Protein AF-A0A7J6UMU9-F1 (afdb_monomer)

Organism: Perkinsus olseni (NCBI:txid32597)

InterPro domains:
  IPR044780 Heh2/Src1-like [PTHR47808] (3-163)

Nearest PDB structures (foldseek):
  6o3t-assembly1_A  TM=5.527E-01  e=1.534E+00  Homo sapiens
  5ocn-assembly4_D  TM=4.314E-01  e=6.489E-01  Homo sapiens
  8dk2-assembly1_H  TM=3.791E-01  e=1.534E+00  Pseudomonas aeruginosa PA14
  2c6y-assembly1_A  TM=4.116E-01  e=2.086E+00  Homo sapiens
  5x07-assembly4_L  TM=4.983E-01  e=8.066E+00  Homo sapiens

Structure (mmCIF, N/CA/C/O backbone):
data_AF-A0A7J6UMU9-F1
#
_entry.id   AF-A0A7J6UMU9-F1
#
loop_
_atom_site.group_PDB
_atom_site.id
_atom_site.type_symbol
_atom_site.label_atom_id
_atom_site.label_alt_id
_atom_site.label_comp_id
_atom_site.label_asym_id
_atom_site.label_entity_id
_atom_site.label_seq_id
_atom_site.pdbx_PDB_ins_code
_atom_site.Cartn_x
_atom_site.Cartn_y
_atom_site.Cartn_z
_atom_site.occupancy
_atom_site.B_iso_or_equiv
_atom_site.auth_seq_id
_atom_site.auth_comp_id
_atom_site.auth_asym_id
_atom_site.auth_atom_id
_atom_site.pdbx_PDB_model_num
ATOM 1 N N . MET A 1 1 ? -48.697 3.220 -0.361 1.00 39.34 1 MET A N 1
ATOM 2 C CA . MET A 1 1 ? -47.284 2.783 -0.344 1.00 39.34 1 MET A CA 1
ATOM 3 C C . MET A 1 1 ? -46.720 3.156 1.015 1.00 39.34 1 MET A C 1
ATOM 5 O O . MET A 1 1 ? -46.583 4.340 1.290 1.00 39.34 1 MET A O 1
ATOM 9 N N . ALA A 1 2 ? -46.549 2.182 1.909 1.00 41.06 2 ALA A N 1
ATOM 10 C CA . ALA A 1 2 ? -46.071 2.432 3.266 1.00 41.06 2 ALA A CA 1
ATOM 11 C C . ALA A 1 2 ? -44.552 2.652 3.238 1.00 41.06 2 ALA A C 1
ATOM 13 O O . ALA A 1 2 ? -43.806 1.774 2.808 1.00 41.06 2 ALA A O 1
ATOM 14 N N . ALA A 1 3 ? -44.109 3.836 3.657 1.00 45.78 3 ALA A N 1
ATOM 15 C CA . ALA A 1 3 ? -42.702 4.123 3.883 1.00 45.78 3 ALA A CA 1
ATOM 16 C C . ALA A 1 3 ? -42.262 3.392 5.160 1.00 45.78 3 ALA A C 1
ATOM 18 O O . ALA A 1 3 ? -42.713 3.727 6.256 1.00 45.78 3 ALA A O 1
ATOM 19 N N . TYR A 1 4 ? -41.411 2.375 5.017 1.00 45.41 4 TYR A N 1
ATOM 20 C CA . TYR A 1 4 ? -40.724 1.759 6.147 1.00 45.41 4 TYR A CA 1
ATOM 21 C C . TYR A 1 4 ? -39.682 2.750 6.666 1.00 45.41 4 TYR A C 1
ATOM 23 O O . TYR A 1 4 ? -38.576 2.857 6.139 1.00 45.41 4 TYR A O 1
ATOM 31 N N . TRP A 1 5 ? -40.056 3.512 7.689 1.00 45.44 5 TRP A N 1
ATOM 32 C CA . TRP A 1 5 ? -39.113 4.298 8.467 1.00 45.44 5 TRP A CA 1
ATOM 33 C C . TRP A 1 5 ? -38.248 3.325 9.270 1.00 45.44 5 TRP A C 1
ATOM 35 O O . TRP A 1 5 ? -38.690 2.778 10.278 1.00 45.44 5 TRP A O 1
ATOM 45 N N . TYR A 1 6 ? -37.021 3.081 8.807 1.00 50.00 6 TYR A N 1
ATOM 46 C CA . TYR A 1 6 ? -35.998 2.444 9.628 1.00 50.00 6 TYR A CA 1
ATOM 47 C C . TYR A 1 6 ? -35.674 3.396 10.781 1.00 50.00 6 TYR A C 1
ATOM 49 O O . TYR A 1 6 ? -34.898 4.3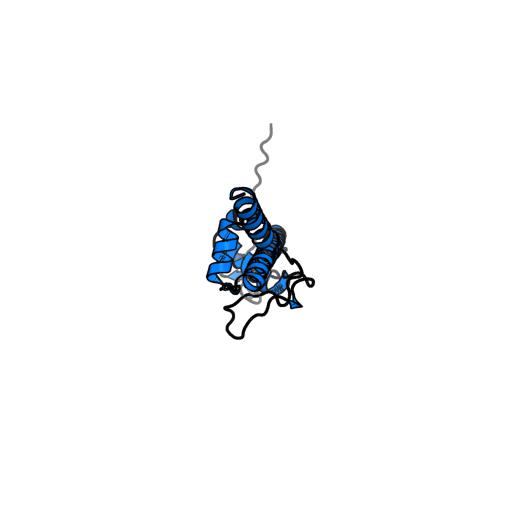38 10.631 1.00 50.00 6 TYR A O 1
ATOM 57 N N . LEU A 1 7 ? -36.308 3.168 11.929 1.00 52.88 7 LEU A N 1
ATOM 58 C CA . LEU A 1 7 ? -35.846 3.720 13.193 1.00 52.88 7 LEU A CA 1
ATOM 59 C C . LEU A 1 7 ? -34.472 3.091 13.457 1.00 52.88 7 LEU A C 1
ATOM 61 O O . LEU A 1 7 ? -34.400 1.865 13.581 1.00 52.88 7 LEU A O 1
ATOM 65 N N . PRO A 1 8 ? -33.374 3.869 13.492 1.00 55.72 8 PRO A N 1
ATOM 66 C CA . PRO A 1 8 ? -32.088 3.317 13.878 1.00 55.72 8 PRO A CA 1
ATOM 67 C C . PRO A 1 8 ? -32.247 2.735 15.283 1.00 55.72 8 PRO A C 1
ATOM 69 O O . PRO A 1 8 ? -32.704 3.429 16.194 1.00 55.72 8 PRO A O 1
ATOM 72 N N . GLY A 1 9 ? -31.925 1.448 15.432 1.00 57.06 9 GLY A N 1
ATOM 73 C CA . GLY A 1 9 ? -31.938 0.772 16.725 1.00 57.06 9 GLY A CA 1
ATOM 74 C C . GLY A 1 9 ? -31.089 1.522 17.762 1.00 57.06 9 GLY A C 1
ATOM 75 O O . GLY A 1 9 ? -30.278 2.385 17.397 1.00 57.06 9 GLY A O 1
ATOM 76 N N . PRO A 1 10 ? -31.279 1.235 19.060 1.00 64.06 10 PRO A N 1
ATOM 77 C CA . PRO A 1 10 ? -30.525 1.891 20.121 1.00 64.06 10 PRO A CA 1
ATOM 78 C C . PRO A 1 10 ? -29.022 1.813 19.830 1.00 64.06 10 PRO A C 1
ATOM 80 O O . PRO A 1 10 ? -28.485 0.747 19.538 1.00 64.06 10 PRO A O 1
ATOM 83 N N . ARG A 1 11 ? -28.339 2.965 19.869 1.00 65.62 11 ARG A N 1
ATOM 84 C CA . ARG A 1 11 ? -26.886 3.021 19.672 1.00 65.62 11 ARG A CA 1
ATOM 85 C C . ARG A 1 11 ? -26.212 2.324 20.850 1.00 65.62 11 ARG A C 1
ATOM 87 O O . ARG A 1 11 ? -26.200 2.877 21.950 1.00 65.62 11 ARG A O 1
ATOM 94 N N . LEU A 1 12 ? -25.659 1.140 20.599 1.00 71.50 12 LEU A N 1
ATOM 95 C CA . LEU A 1 12 ? -24.859 0.397 21.568 1.00 71.50 12 LEU A CA 1
ATOM 96 C C . LEU A 1 12 ? -23.651 1.237 21.995 1.00 71.50 12 LEU A C 1
ATOM 98 O O . LEU A 1 12 ? -22.980 1.864 21.168 1.00 71.50 12 LEU A O 1
ATOM 102 N N . ARG A 1 13 ? -23.435 1.296 23.309 1.00 81.69 13 ARG A N 1
ATOM 103 C CA . ARG A 1 13 ? -22.327 2.010 23.948 1.00 81.69 13 ARG A CA 1
ATOM 104 C C . ARG A 1 13 ? -21.240 1.000 24.266 1.00 81.69 13 ARG A C 1
ATOM 106 O O . ARG A 1 13 ? -21.556 -0.035 24.835 1.00 81.69 13 ARG A O 1
ATOM 113 N N . TYR A 1 14 ? -19.990 1.314 23.946 1.00 83.31 14 TYR A N 1
ATOM 114 C CA . TYR A 1 14 ? -18.866 0.397 24.160 1.00 83.31 14 TYR A CA 1
ATOM 115 C C . TYR A 1 14 ? -17.964 0.860 25.303 1.00 83.31 14 TYR A C 1
ATOM 117 O O . TYR A 1 14 ? -17.610 2.034 25.364 1.00 83.31 14 TYR A O 1
ATOM 125 N N . CYS A 1 15 ? -17.593 -0.035 26.214 1.00 80.75 15 CYS A N 1
ATOM 126 C CA . CYS A 1 15 ? -16.717 0.310 27.329 1.00 80.75 15 CYS A CA 1
ATOM 127 C C . CYS A 1 15 ? -15.242 0.388 26.883 1.00 80.75 15 CYS A C 1
ATOM 129 O O . CYS A 1 15 ? -14.765 -0.458 26.125 1.00 80.75 15 CYS A O 1
ATOM 131 N N . ASP A 1 16 ? -14.494 1.341 27.445 1.00 74.25 16 ASP A N 1
ATOM 132 C CA . ASP A 1 16 ? -13.039 1.488 27.239 1.00 74.25 16 ASP A CA 1
ATOM 133 C C . ASP A 1 16 ? -12.218 0.521 28.130 1.00 74.25 16 ASP A C 1
ATOM 135 O O . ASP A 1 16 ? -10.992 0.458 28.049 1.00 74.25 16 ASP A O 1
ATOM 139 N N . GLY A 1 17 ? -12.894 -0.236 29.001 1.00 69.94 17 GLY A N 1
ATOM 140 C CA . GLY A 1 17 ? -12.328 -1.159 29.986 1.00 69.94 17 GLY A CA 1
ATOM 141 C C . GLY A 1 17 ? -13.398 -2.111 30.540 1.00 69.94 17 GLY A C 1
ATOM 142 O O . GLY A 1 17 ? -14.522 -2.107 30.032 1.00 69.94 17 GLY A O 1
ATOM 143 N N . PRO A 1 18 ? -13.087 -2.944 31.554 1.00 63.88 18 PRO A N 1
ATOM 144 C CA . PRO A 1 18 ? -14.086 -3.823 32.158 1.00 63.88 18 PRO A CA 1
ATOM 145 C C . PRO A 1 18 ? -15.270 -2.990 32.671 1.00 63.88 18 PRO A C 1
ATOM 147 O O . PRO A 1 18 ? -15.039 -1.899 33.202 1.00 63.88 18 PRO A O 1
ATOM 150 N N . PRO A 1 19 ? -16.515 -3.474 32.510 1.00 59.81 19 PRO A N 1
ATOM 151 C CA . PRO A 1 19 ? -17.699 -2.716 32.888 1.00 59.81 19 PRO A CA 1
ATOM 152 C C . PRO A 1 19 ? -17.623 -2.382 34.378 1.00 59.81 19 PRO A C 1
ATOM 154 O O . PRO A 1 19 ? -17.704 -3.256 35.242 1.00 59.81 19 PRO A O 1
ATOM 157 N N . SER A 1 20 ? -17.403 -1.106 34.687 1.00 57.44 20 SER A N 1
ATOM 158 C CA . SER A 1 20 ? -17.484 -0.598 36.046 1.00 57.44 20 SER A CA 1
ATOM 159 C C . SER A 1 20 ? -18.960 -0.513 36.424 1.00 57.44 20 SER A C 1
ATOM 161 O O . SER A 1 20 ? -19.794 -0.023 35.663 1.00 57.44 20 SER A O 1
ATOM 163 N N . SER A 1 21 ? -19.294 -1.060 37.592 1.00 52.56 21 SER A N 1
ATOM 164 C CA . SER A 1 21 ? -20.660 -1.191 38.101 1.00 52.56 21 SER A CA 1
ATOM 165 C C . SER A 1 21 ? -21.419 0.141 38.026 1.00 52.56 21 SER A C 1
ATOM 167 O O . SER A 1 21 ? -21.167 1.035 38.833 1.00 52.56 21 SER A O 1
ATOM 169 N N . GLY A 1 22 ? -22.331 0.272 37.058 1.00 59.69 22 GLY A N 1
ATOM 170 C CA . GLY A 1 22 ? -23.205 1.442 36.912 1.00 59.69 22 GLY A CA 1
ATOM 171 C C . GLY A 1 22 ? -23.403 1.968 35.488 1.00 59.69 22 GLY A C 1
ATOM 172 O O . GLY A 1 22 ? -24.258 2.831 35.300 1.00 59.69 22 GLY A O 1
ATOM 173 N N . VAL A 1 23 ? -22.666 1.470 34.488 1.00 67.38 23 VAL A N 1
ATOM 174 C CA . VAL A 1 23 ? -22.864 1.858 33.080 1.00 67.38 23 VAL A CA 1
AT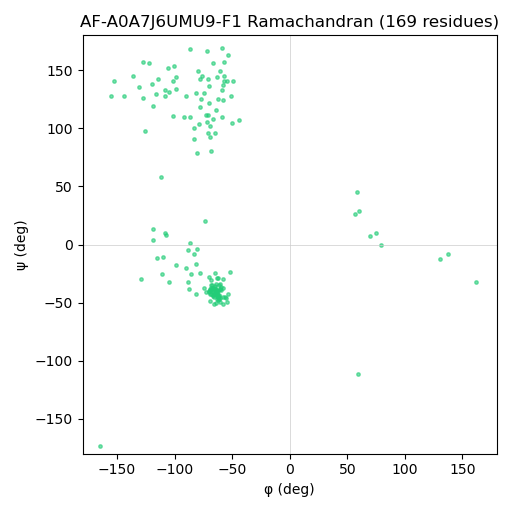OM 175 C C . VAL A 1 23 ? -23.251 0.644 32.237 1.00 67.38 23 VAL A C 1
ATOM 177 O O . VAL A 1 23 ? -22.468 -0.294 32.122 1.00 67.38 23 VAL A O 1
ATOM 180 N N . ASP A 1 24 ? -24.434 0.688 31.616 1.00 76.50 24 ASP A N 1
ATOM 181 C CA . ASP A 1 24 ? -24.823 -0.246 30.550 1.00 76.50 24 ASP A CA 1
ATOM 182 C C . ASP A 1 24 ? -23.974 0.047 29.304 1.00 76.50 24 ASP A C 1
ATOM 184 O O . ASP A 1 24 ? -24.286 0.931 28.496 1.00 76.50 24 ASP A O 1
ATOM 188 N N . CYS A 1 25 ? -22.847 -0.651 29.183 1.00 77.06 25 CYS A N 1
ATOM 189 C CA . CYS A 1 25 ? -22.017 -0.663 27.989 1.00 77.06 25 CYS A CA 1
ATOM 190 C C . CYS A 1 25 ? -21.574 -2.092 27.653 1.00 77.06 25 CYS A C 1
ATOM 192 O O . CYS A 1 25 ? -21.341 -2.918 28.533 1.00 77.06 25 CYS A O 1
ATOM 194 N N . GLU A 1 26 ? -21.472 -2.369 26.358 1.00 83.06 26 GLU A N 1
ATOM 195 C CA . GLU A 1 26 ? -20.954 -3.622 25.824 1.00 83.06 26 GLU A CA 1
ATOM 196 C C . GLU A 1 26 ? -19.420 -3.625 25.863 1.00 83.06 26 GLU A C 1
ATOM 198 O O . GLU A 1 26 ? -18.785 -2.570 25.712 1.00 83.06 26 GLU A O 1
ATOM 203 N N . PRO A 1 27 ? -18.786 -4.797 26.029 1.00 82.81 27 PRO A N 1
ATOM 204 C CA . PRO A 1 27 ? -17.345 -4.913 25.893 1.00 82.81 27 PRO A CA 1
ATOM 205 C C . PRO A 1 27 ? -16.901 -4.511 24.485 1.00 82.81 27 PRO A C 1
ATOM 207 O O . PRO A 1 27 ? -17.617 -4.695 23.499 1.00 82.81 27 PRO A O 1
ATOM 210 N N . CYS A 1 28 ? -15.685 -3.975 24.383 1.00 84.19 28 CYS A N 1
ATOM 211 C CA . CYS A 1 28 ? -15.140 -3.600 23.090 1.00 84.19 28 CYS A CA 1
ATOM 212 C C . CYS A 1 28 ? -14.984 -4.839 22.186 1.00 84.19 28 CYS A C 1
ATOM 214 O O . CYS A 1 28 ? -14.336 -5.807 22.598 1.00 84.19 28 CYS A O 1
ATOM 216 N N . PRO A 1 29 ? -15.557 -4.840 20.969 1.00 86.38 29 PRO A N 1
ATOM 217 C CA . PRO A 1 29 ? -15.484 -5.987 20.079 1.00 86.38 29 PRO A CA 1
ATOM 218 C C . PRO A 1 29 ? -14.049 -6.229 19.604 1.00 86.38 29 PRO A C 1
ATOM 220 O O . PRO A 1 29 ? -13.209 -5.325 19.564 1.00 86.38 29 PRO A O 1
ATOM 223 N N . ALA A 1 30 ? -13.767 -7.471 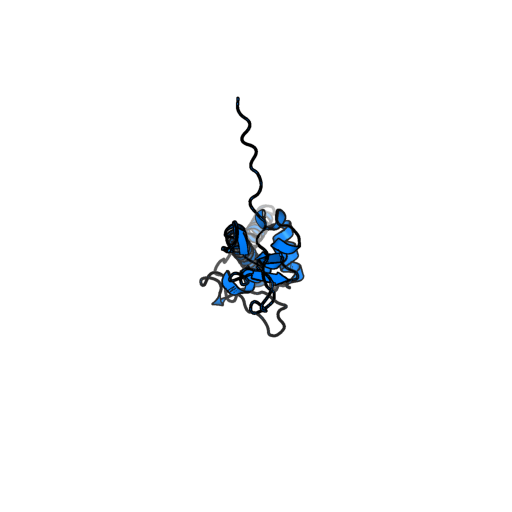19.207 1.00 86.25 30 ALA A N 1
ATOM 224 C CA . ALA A 1 30 ? -12.466 -7.831 18.661 1.00 86.25 30 ALA A CA 1
ATOM 225 C C . ALA A 1 30 ? -12.124 -6.973 17.430 1.00 86.25 30 ALA A C 1
ATOM 227 O O . ALA A 1 30 ? -12.991 -6.642 16.620 1.00 86.25 30 ALA A O 1
ATOM 228 N N . ASN A 1 31 ? -10.839 -6.649 17.273 1.00 87.69 31 ASN A N 1
ATOM 229 C CA . ASN A 1 31 ? -10.327 -5.799 16.192 1.00 87.69 31 ASN A CA 1
ATOM 230 C C . ASN A 1 31 ? -10.917 -4.377 16.171 1.00 87.69 31 ASN A C 1
ATOM 232 O O . ASN A 1 31 ? -10.994 -3.754 15.110 1.00 87.69 31 ASN A O 1
ATOM 236 N N . ALA A 1 32 ? -11.309 -3.851 17.332 1.00 88.12 32 ALA A N 1
ATOM 237 C CA . ALA A 1 32 ? -11.734 -2.470 17.510 1.00 88.12 32 ALA A CA 1
ATOM 238 C C . ALA A 1 32 ? -10.967 -1.790 18.650 1.00 88.12 32 ALA A C 1
ATOM 240 O O . ALA A 1 32 ? -10.470 -2.439 19.569 1.00 88.12 32 ALA A O 1
ATOM 241 N N . VAL A 1 33 ? -10.921 -0.462 18.595 1.00 88.50 33 VAL A N 1
ATOM 242 C CA . VAL A 1 33 ? -10.571 0.408 19.715 1.00 88.50 33 VAL A CA 1
ATOM 243 C C . VAL A 1 33 ? -11.839 1.115 20.159 1.00 88.50 33 VAL A C 1
ATOM 245 O O . VAL A 1 33 ? -12.523 1.738 19.342 1.00 88.50 33 VAL A O 1
ATOM 248 N N . CYS A 1 34 ? -12.140 1.034 21.449 1.00 87.06 34 CYS A N 1
ATOM 249 C CA . CYS A 1 34 ? -13.257 1.742 22.049 1.00 87.06 34 CYS A CA 1
ATOM 250 C C . CYS A 1 34 ? -12.737 2.931 22.847 1.00 87.06 34 CYS A C 1
ATOM 252 O O . CYS A 1 34 ? -11.754 2.813 23.580 1.00 87.06 34 CYS A O 1
ATOM 254 N N . GLN A 1 35 ? -13.349 4.088 22.607 1.00 83.50 35 GLN A N 1
ATOM 255 C CA . GLN A 1 35 ? -13.064 5.316 23.329 1.00 83.50 35 GLN A CA 1
ATOM 256 C C . GLN A 1 35 ? -14.354 6.118 23.507 1.00 83.50 35 GLN A C 1
ATOM 258 O O . GLN A 1 35 ? -15.060 6.408 22.533 1.00 83.50 35 GLN A O 1
ATOM 263 N N . GLY A 1 36 ? -14.659 6.508 24.744 1.00 80.94 36 GLY A N 1
ATOM 264 C CA . GLY A 1 36 ? -15.768 7.408 25.056 1.00 80.94 36 GLY A CA 1
ATOM 265 C C . GLY A 1 36 ? -17.127 6.886 24.583 1.00 80.94 36 GLY A C 1
ATOM 266 O O . GLY A 1 36 ? -17.890 7.635 23.975 1.00 80.94 36 GLY A O 1
ATOM 267 N N . TYR A 1 37 ? -17.423 5.606 24.826 1.00 82.31 37 TYR A N 1
ATOM 268 C CA . TYR A 1 37 ? -18.666 4.932 24.412 1.00 82.31 37 TYR A CA 1
ATOM 269 C C . TYR A 1 37 ? -18.830 4.701 22.910 1.00 82.31 37 TYR A C 1
ATOM 271 O O . TYR A 1 37 ? -19.885 4.238 22.469 1.00 82.31 37 TYR A O 1
ATOM 279 N N . THR A 1 38 ? -17.795 4.980 22.120 1.00 83.88 38 THR A N 1
ATOM 280 C CA . THR A 1 38 ? -17.777 4.727 20.679 1.00 83.88 38 THR A CA 1
ATOM 281 C C . THR A 1 38 ? -16.748 3.664 20.338 1.00 83.88 38 THR A C 1
ATOM 283 O O . THR A 1 38 ? -15.674 3.633 20.928 1.00 83.88 38 THR A O 1
ATOM 286 N N . MET A 1 39 ? -17.065 2.804 19.369 1.00 87.44 39 MET A N 1
ATOM 287 C CA . MET A 1 39 ? -16.084 1.895 18.777 1.00 87.44 39 MET A CA 1
ATOM 288 C C . MET A 1 39 ? -15.568 2.462 17.457 1.00 87.44 39 MET A C 1
ATOM 290 O O . MET A 1 39 ? -16.330 3.009 16.650 1.00 87.44 39 MET A O 1
ATOM 294 N N . LYS A 1 40 ? -14.287 2.235 17.197 1.00 88.44 40 LYS A N 1
ATOM 295 C CA . LYS A 1 40 ? -13.654 2.416 15.899 1.00 88.44 40 LYS A CA 1
ATOM 296 C C . LYS A 1 40 ? -12.919 1.133 15.544 1.00 88.44 40 LYS A C 1
ATOM 298 O O . LYS A 1 40 ? -12.098 0.664 16.322 1.00 88.44 40 LYS A O 1
ATOM 303 N N . CYS A 1 41 ? -13.198 0.574 14.373 1.00 88.50 41 CYS A N 1
ATOM 304 C CA . CYS A 1 41 ? -12.474 -0.604 13.918 1.00 88.50 41 CYS A CA 1
ATOM 305 C C . CYS A 1 41 ? -10.985 -0.298 13.732 1.00 88.50 41 CYS A C 1
ATOM 307 O O . CYS A 1 41 ? -10.607 0.805 13.319 1.00 88.50 41 CYS A O 1
ATOM 309 N N . ASN A 1 42 ? -10.153 -1.287 14.053 1.00 86.00 42 ASN A N 1
ATOM 310 C CA . ASN A 1 42 ? -8.730 -1.253 13.763 1.00 86.00 42 ASN A CA 1
ATOM 311 C C . ASN A 1 42 ? -8.511 -1.048 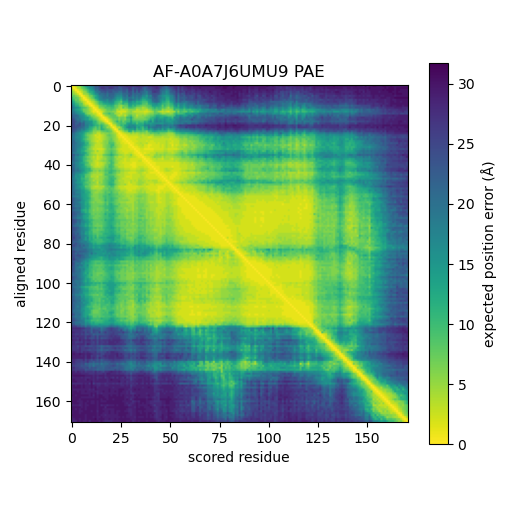12.258 1.00 86.00 42 ASN A C 1
ATOM 313 O O . ASN A 1 42 ? -9.383 -1.392 11.451 1.00 86.00 42 ASN A O 1
ATOM 317 N N . PRO A 1 43 ? -7.341 -0.523 11.852 1.00 77.56 43 PRO A N 1
ATOM 318 C CA . PRO A 1 43 ? -6.962 -0.517 10.446 1.00 77.56 43 PRO A CA 1
ATOM 319 C C . PRO A 1 43 ? -7.161 -1.914 9.847 1.00 77.56 43 PRO A C 1
ATOM 321 O O . PRO A 1 43 ? -6.843 -2.897 10.514 1.00 77.56 43 PRO A O 1
ATOM 324 N N . LEU A 1 44 ? -7.652 -1.989 8.603 1.00 79.75 44 LEU A N 1
ATOM 325 C CA . LEU A 1 44 ? -7.991 -3.230 7.875 1.00 79.75 44 LEU A CA 1
ATOM 326 C C . LEU A 1 44 ? -9.333 -3.874 8.239 1.00 79.75 44 LEU A C 1
ATOM 328 O O . LEU A 1 44 ? -9.696 -4.887 7.642 1.00 79.75 44 LEU A O 1
ATOM 332 N N . PHE A 1 45 ? -10.079 -3.293 9.176 1.00 85.88 45 PHE A N 1
ATOM 333 C CA . PHE A 1 45 ? -11.410 -3.761 9.531 1.00 85.88 45 PHE A CA 1
ATOM 334 C C . PHE A 1 45 ? -12.446 -2.671 9.276 1.00 85.88 45 PHE A C 1
ATOM 336 O O . PHE A 1 45 ? -12.243 -1.498 9.595 1.00 85.88 45 PHE A O 1
ATOM 343 N N . LYS A 1 46 ? -13.584 -3.076 8.721 1.00 87.81 46 LYS A N 1
ATOM 344 C CA . LYS A 1 46 ? -14.761 -2.233 8.534 1.00 87.81 46 LYS A CA 1
ATOM 345 C C . LYS A 1 46 ? -15.833 -2.615 9.543 1.00 87.81 46 LYS A C 1
ATOM 347 O O . LYS A 1 46 ? -15.917 -3.760 9.988 1.00 87.81 46 LYS A O 1
ATOM 352 N N . ARG A 1 47 ? -16.663 -1.640 9.899 1.00 87.25 47 ARG A N 1
ATOM 353 C CA . ARG A 1 47 ? -17.783 -1.863 10.809 1.00 87.25 47 ARG A CA 1
ATOM 354 C C . ARG A 1 47 ? -18.918 -2.552 10.060 1.00 87.25 47 ARG A C 1
ATOM 356 O O . ARG A 1 47 ? -19.383 -2.025 9.052 1.00 87.25 47 ARG A O 1
ATOM 363 N N . ASP A 1 48 ? -19.363 -3.684 10.583 1.00 85.69 48 ASP A N 1
ATOM 364 C CA . ASP A 1 48 ? -20.561 -4.390 10.140 1.00 85.69 48 ASP A CA 1
ATOM 365 C C . ASP A 1 48 ? -21.464 -4.602 11.359 1.00 85.69 48 ASP A C 1
ATOM 367 O O . ASP A 1 48 ? -21.202 -5.445 12.215 1.00 85.69 48 ASP A O 1
ATOM 371 N N . GLY A 1 49 ? -22.454 -3.721 11.518 1.00 84.50 49 GLY A N 1
ATOM 372 C CA . GLY A 1 49 ? -23.246 -3.624 12.746 1.00 84.50 49 GLY A CA 1
ATOM 373 C C . GLY A 1 49 ? -22.381 -3.312 13.974 1.00 84.50 49 GLY A C 1
ATOM 374 O O . GLY A 1 49 ? -21.832 -2.210 14.099 1.00 84.50 49 GLY A O 1
ATOM 375 N N . ASP A 1 50 ? -22.273 -4.295 14.864 1.00 83.88 50 ASP A N 1
ATOM 376 C CA . ASP A 1 50 ? -21.587 -4.218 16.161 1.00 83.88 50 ASP A CA 1
ATOM 377 C C . ASP A 1 50 ? -20.277 -5.013 16.204 1.00 83.88 50 ASP A C 1
ATOM 379 O O . ASP A 1 50 ? -19.655 -5.179 17.251 1.00 83.88 50 ASP A O 1
ATOM 383 N N . VAL A 1 51 ? -19.825 -5.484 15.041 1.00 86.31 51 VAL A N 1
ATOM 384 C CA . VAL A 1 51 ? -18.550 -6.179 14.889 1.00 86.31 51 VAL A CA 1
ATOM 385 C C . VAL A 1 51 ? -17.657 -5.474 13.876 1.00 86.31 51 VAL A C 1
ATOM 387 O O . VAL A 1 51 ? -18.103 -4.729 12.998 1.00 86.31 51 VAL A O 1
ATOM 390 N N . CYS A 1 52 ? -16.357 -5.708 14.012 1.00 88.69 52 CYS A N 1
ATOM 391 C CA . CYS A 1 52 ? -15.362 -5.299 13.035 1.00 88.69 52 CYS A CA 1
ATOM 392 C C . CYS A 1 52 ? -14.975 -6.510 12.193 1.00 88.69 52 CYS A C 1
ATOM 394 O O . CYS A 1 52 ? -14.329 -7.441 12.678 1.00 88.69 52 CYS A O 1
ATOM 396 N N . VAL A 1 53 ? -15.378 -6.491 10.927 1.00 89.75 53 VAL A N 1
ATOM 397 C CA . VAL A 1 53 ? -15.051 -7.533 9.950 1.00 89.75 53 VAL A CA 1
ATOM 398 C C . VAL A 1 53 ? -13.903 -7.068 9.073 1.00 89.75 53 VAL A C 1
ATOM 400 O O . VAL A 1 53 ? -13.696 -5.868 8.893 1.00 89.75 53 VAL A O 1
ATOM 403 N N . ARG A 1 54 ? -13.132 -8.011 8.533 1.00 86.94 54 ARG A N 1
ATOM 404 C CA . ARG A 1 54 ? -12.031 -7.686 7.626 1.00 86.94 54 ARG A CA 1
ATOM 405 C C . ARG A 1 54 ? -12.560 -6.900 6.427 1.00 86.94 54 ARG A C 1
ATOM 407 O O . ARG A 1 54 ? -13.620 -7.204 5.880 1.00 86.94 54 ARG A O 1
ATOM 414 N N . ASP A 1 55 ? -11.828 -5.870 6.033 1.00 89.06 55 ASP A N 1
ATOM 415 C CA . ASP A 1 55 ? -12.125 -5.138 4.815 1.00 89.06 55 ASP A CA 1
ATOM 416 C C . ASP A 1 55 ? -11.517 -5.867 3.609 1.00 89.06 55 ASP A C 1
ATOM 418 O O . ASP A 1 55 ? -10.367 -5.643 3.225 1.00 89.06 55 ASP A O 1
ATOM 422 N N . ASP A 1 56 ? -12.312 -6.759 3.015 1.00 88.06 56 ASP A N 1
ATOM 423 C CA . ASP A 1 56 ? -11.916 -7.523 1.827 1.00 88.06 56 ASP A CA 1
ATOM 424 C C . ASP A 1 56 ? -11.528 -6.621 0.650 1.00 88.06 56 ASP A C 1
ATOM 426 O O . ASP A 1 56 ? -10.678 -6.989 -0.158 1.00 88.06 56 ASP A O 1
ATOM 430 N N . HIS A 1 57 ? -12.105 -5.419 0.552 1.00 88.94 57 HIS A N 1
ATOM 431 C CA . HIS A 1 57 ? -11.748 -4.481 -0.502 1.00 88.94 57 HIS A CA 1
ATOM 432 C C . HIS A 1 57 ? -10.325 -3.953 -0.293 1.00 88.94 57 HIS A C 1
ATOM 434 O O . HIS A 1 57 ? -9.514 -4.033 -1.214 1.00 88.94 57 HIS A O 1
ATOM 440 N N . LEU A 1 58 ? -9.974 -3.495 0.916 1.00 88.12 58 LEU A N 1
ATOM 441 C CA . LEU A 1 58 ? -8.595 -3.079 1.218 1.00 88.12 58 LEU A CA 1
ATOM 442 C C . LEU A 1 58 ? -7.590 -4.213 0.991 1.00 88.12 58 LEU A C 1
ATOM 444 O O . LEU A 1 58 ? -6.493 -3.966 0.489 1.00 88.12 58 LEU A O 1
ATOM 448 N N . TYR A 1 59 ? -7.982 -5.444 1.313 1.00 86.12 59 TYR A N 1
ATOM 449 C CA . TYR A 1 59 ? -7.156 -6.627 1.104 1.00 86.12 59 TYR A CA 1
ATOM 450 C C . TYR A 1 59 ? -6.931 -6.943 -0.382 1.00 86.12 59 TYR A C 1
ATOM 452 O O . TYR A 1 59 ? -5.804 -7.201 -0.804 1.00 86.12 59 TYR A O 1
ATOM 460 N N . MET A 1 60 ? -7.974 -6.885 -1.213 1.00 87.75 60 MET A N 1
ATOM 461 C CA . MET A 1 60 ? -7.823 -7.063 -2.662 1.00 87.75 60 MET A CA 1
ATOM 462 C C . MET A 1 60 ? -6.961 -5.958 -3.276 1.00 87.75 60 MET A C 1
ATOM 464 O O . MET A 1 60 ? -6.076 -6.234 -4.089 1.00 87.75 60 MET A O 1
ATOM 468 N N . VAL A 1 61 ? -7.170 -4.705 -2.859 1.00 90.12 61 VAL A N 1
ATOM 469 C CA . VAL A 1 61 ? -6.380 -3.579 -3.365 1.00 90.12 61 VAL A CA 1
ATOM 470 C C . VAL A 1 61 ? -4.911 -3.711 -2.958 1.00 90.12 61 VAL A C 1
ATOM 472 O O . VAL A 1 61 ? -4.043 -3.475 -3.798 1.00 90.12 61 VAL A O 1
ATOM 475 N N . SER A 1 62 ? -4.602 -4.155 -1.734 1.00 87.06 62 SER A N 1
ATOM 476 C CA . SER A 1 62 ? -3.212 -4.394 -1.316 1.00 87.06 62 SER A CA 1
ATOM 477 C C . SER A 1 62 ? -2.524 -5.456 -2.180 1.00 87.06 62 SER A C 1
ATOM 479 O O . SER A 1 62 ? -1.367 -5.276 -2.558 1.00 87.06 62 SER A O 1
ATOM 481 N N . HIS A 1 63 ? -3.236 -6.518 -2.570 1.00 84.94 63 HIS A N 1
ATOM 482 C CA . HIS A 1 63 ? -2.713 -7.550 -3.470 1.00 84.94 63 HIS A CA 1
ATOM 483 C C . HIS A 1 63 ? -2.451 -7.011 -4.878 1.00 84.94 63 HIS A C 1
ATOM 485 O O . HIS A 1 63 ? -1.397 -7.270 -5.459 1.00 84.94 63 HIS A O 1
ATOM 491 N N . HIS A 1 64 ? -3.372 -6.214 -5.424 1.00 88.56 64 HIS A N 1
ATOM 492 C CA . HIS A 1 64 ? -3.185 -5.577 -6.730 1.00 88.56 64 HIS A CA 1
ATOM 493 C C . HIS A 1 64 ? -2.021 -4.576 -6.715 1.00 88.56 64 HIS A C 1
ATOM 495 O O . HIS A 1 64 ? -1.249 -4.502 -7.674 1.00 88.56 64 HIS A O 1
ATOM 501 N N . MET A 1 65 ? -1.860 -3.832 -5.617 1.00 88.56 65 MET A N 1
ATOM 502 C CA . MET A 1 65 ? -0.705 -2.962 -5.397 1.00 88.56 65 MET A CA 1
ATOM 503 C C . MET A 1 65 ? 0.594 -3.773 -5.359 1.00 88.56 65 MET A C 1
ATOM 505 O O . MET A 1 65 ? 1.555 -3.389 -6.026 1.00 88.56 65 MET A O 1
ATOM 509 N N . ALA A 1 66 ? 0.611 -4.912 -4.657 1.00 85.62 66 ALA A N 1
ATOM 510 C CA . ALA A 1 66 ? 1.775 -5.794 -4.576 1.00 85.62 66 ALA A CA 1
ATOM 511 C C . ALA A 1 66 ? 2.213 -6.270 -5.964 1.00 85.62 66 ALA A C 1
ATOM 513 O O . ALA A 1 66 ? 3.377 -6.120 -6.334 1.00 85.62 66 ALA A O 1
ATOM 514 N N . ALA A 1 67 ? 1.266 -6.800 -6.742 1.00 83.94 67 ALA A N 1
ATOM 515 C CA . ALA A 1 67 ? 1.517 -7.303 -8.087 1.00 83.94 67 ALA A CA 1
ATOM 516 C C . ALA A 1 67 ? 2.034 -6.192 -9.015 1.00 83.94 67 ALA A C 1
ATOM 518 O O . ALA A 1 67 ? 3.060 -6.357 -9.670 1.00 83.94 67 ALA A O 1
ATOM 519 N N . SER A 1 68 ? 1.385 -5.023 -9.000 1.00 88.38 68 SER A N 1
ATOM 520 C CA . SER A 1 68 ? 1.782 -3.879 -9.828 1.00 88.38 68 SER A CA 1
ATOM 521 C C . SER A 1 68 ? 3.179 -3.352 -9.485 1.00 88.38 68 SER A C 1
ATOM 523 O O . SER A 1 68 ? 3.940 -2.980 -10.382 1.00 88.38 68 SER A O 1
ATOM 525 N N . LEU A 1 69 ? 3.530 -3.315 -8.195 1.00 87.06 69 LEU A N 1
ATOM 526 C CA . LEU A 1 69 ? 4.864 -2.917 -7.751 1.00 87.06 69 LEU A CA 1
ATOM 527 C C . LEU A 1 69 ? 5.916 -3.970 -8.122 1.00 87.06 69 LEU A C 1
ATOM 529 O O . LEU A 1 69 ? 7.014 -3.605 -8.541 1.00 87.06 69 LEU A O 1
ATOM 533 N N . ALA A 1 70 ? 5.588 -5.257 -7.996 1.00 82.31 70 ALA A N 1
ATOM 534 C CA . ALA A 1 70 ? 6.473 -6.352 -8.378 1.00 82.31 70 ALA A CA 1
ATOM 535 C C . ALA A 1 70 ? 6.794 -6.328 -9.881 1.00 82.31 70 ALA A C 1
ATOM 537 O O . ALA A 1 70 ? 7.967 -6.407 -10.243 1.00 82.31 70 ALA A O 1
ATOM 538 N N . ASP A 1 71 ? 5.794 -6.132 -10.746 1.00 82.81 71 ASP A N 1
ATOM 539 C CA . ASP A 1 71 ? 6.007 -5.970 -12.191 1.00 82.81 71 ASP A CA 1
ATOM 540 C C . ASP A 1 71 ? 6.945 -4.790 -12.491 1.00 82.81 71 ASP A C 1
ATOM 542 O O . ASP A 1 71 ? 7.912 -4.931 -13.238 1.00 82.81 71 ASP A O 1
ATOM 546 N N . HIS A 1 72 ? 6.731 -3.643 -11.842 1.00 86.94 72 HIS A N 1
ATOM 547 C CA . HIS A 1 72 ? 7.576 -2.467 -12.053 1.00 86.94 72 HIS A CA 1
ATOM 548 C C . HIS A 1 72 ? 9.023 -2.676 -11.613 1.00 86.94 72 HIS A C 1
ATOM 550 O O . HIS A 1 72 ? 9.962 -2.277 -12.306 1.00 86.94 72 HIS A O 1
ATOM 556 N N . LEU A 1 73 ? 9.216 -3.306 -10.454 1.00 84.75 73 LEU A N 1
ATOM 557 C CA . LEU A 1 73 ? 10.543 -3.681 -9.982 1.00 84.75 73 LEU A CA 1
ATOM 558 C C . LEU A 1 73 ? 11.220 -4.633 -10.976 1.00 84.75 73 LEU A C 1
ATOM 560 O O . LEU A 1 73 ? 12.438 -4.554 -11.151 1.00 84.75 73 LEU A O 1
ATOM 564 N N . ALA A 1 74 ? 10.461 -5.533 -11.613 1.00 80.50 74 ALA A N 1
ATOM 565 C CA . ALA A 1 74 ? 11.003 -6.513 -12.551 1.00 80.50 74 ALA A CA 1
ATOM 566 C C . ALA A 1 74 ? 11.517 -5.826 -13.815 1.00 80.50 74 ALA A C 1
ATOM 568 O O . ALA A 1 74 ? 12.625 -6.130 -14.264 1.00 80.50 74 ALA A O 1
ATOM 569 N N . ASP A 1 75 ? 10.759 -4.852 -14.316 1.00 82.44 75 ASP A N 1
ATOM 570 C CA . ASP A 1 75 ? 11.140 -4.035 -15.465 1.00 82.44 75 ASP A CA 1
ATOM 571 C C . ASP A 1 75 ? 12.384 -3.190 -15.148 1.00 82.44 75 ASP A C 1
ATOM 573 O O . ASP A 1 75 ? 13.388 -3.284 -15.854 1.00 82.44 75 ASP A O 1
ATOM 577 N N . ARG A 1 76 ? 12.397 -2.463 -14.017 1.00 84.38 76 ARG A N 1
ATOM 578 C CA . ARG A 1 76 ? 13.567 -1.660 -13.604 1.00 84.38 76 ARG A CA 1
ATOM 579 C C . ARG A 1 76 ? 14.818 -2.502 -13.395 1.00 84.38 76 ARG A C 1
ATOM 581 O O . ARG A 1 76 ? 15.934 -2.034 -13.621 1.00 84.38 76 ARG A O 1
ATOM 588 N N . ARG A 1 77 ? 14.655 -3.736 -12.920 1.00 80.75 77 ARG A N 1
ATOM 589 C CA . ARG A 1 77 ? 15.773 -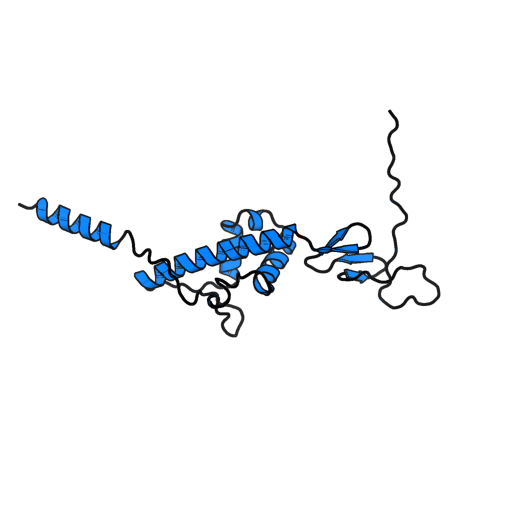4.662 -12.787 1.00 80.75 77 ARG A CA 1
ATOM 590 C C . ARG A 1 77 ? 16.285 -5.121 -14.151 1.00 80.75 77 ARG A C 1
ATOM 592 O O . ARG A 1 77 ? 17.499 -5.157 -14.327 1.00 80.75 77 ARG A O 1
ATOM 599 N N . GLY A 1 78 ? 15.396 -5.431 -15.095 1.00 77.88 78 GLY A N 1
ATOM 600 C CA . GLY A 1 78 ? 15.781 -5.712 -16.480 1.00 77.88 78 GLY A CA 1
ATOM 601 C C . GLY A 1 78 ? 16.579 -4.554 -17.085 1.00 77.88 78 GLY A C 1
ATOM 602 O O . GLY A 1 78 ? 17.674 -4.764 -17.603 1.00 77.88 78 GLY A O 1
ATOM 603 N N . ASP A 1 79 ? 16.108 -3.319 -16.899 1.00 81.19 79 ASP A N 1
ATOM 604 C CA . ASP A 1 79 ? 16.811 -2.114 -17.352 1.00 81.19 79 ASP A CA 1
ATOM 605 C C . ASP A 1 79 ? 18.192 -1.959 -16.709 1.00 81.19 79 ASP A C 1
ATOM 607 O O . ASP A 1 79 ? 19.145 -1.556 -17.375 1.00 81.19 79 ASP A O 1
ATOM 611 N N . HIS A 1 80 ? 18.338 -2.290 -15.425 1.00 82.88 80 HIS A N 1
ATOM 612 C CA . HIS A 1 80 ? 19.646 -2.269 -14.775 1.00 82.88 80 HIS A CA 1
ATOM 613 C C . HIS A 1 80 ? 20.589 -3.337 -15.329 1.00 82.88 80 HIS A C 1
ATOM 615 O O . HIS A 1 80 ? 21.780 -3.073 -15.506 1.00 82.88 80 HIS A O 1
ATOM 621 N N . GLU A 1 81 ? 20.079 -4.535 -15.609 1.00 79.88 81 GLU A N 1
ATOM 622 C CA . GLU A 1 81 ? 20.879 -5.614 -16.182 1.00 79.88 81 GLU A CA 1
ATOM 623 C C . GLU A 1 81 ? 21.419 -5.216 -17.568 1.00 79.88 81 GLU A C 1
ATOM 625 O O . GLU A 1 81 ? 22.613 -5.422 -17.810 1.00 79.88 81 GLU A O 1
ATOM 630 N N . CYS A 1 82 ? 20.614 -4.543 -18.404 1.00 79.38 82 CYS A N 1
ATOM 631 C CA . CYS A 1 82 ? 21.029 -4.092 -19.740 1.00 79.38 82 CYS A CA 1
ATOM 632 C C . CYS A 1 82 ? 21.835 -2.767 -19.730 1.00 79.38 82 CYS A C 1
ATOM 634 O O . CYS A 1 82 ? 22.846 -2.663 -20.420 1.00 79.38 82 CYS A O 1
ATOM 636 N N . TYR A 1 83 ? 21.436 -1.756 -18.946 1.00 80.25 83 TYR A N 1
ATOM 637 C CA . TYR A 1 83 ? 21.963 -0.377 -19.040 1.00 80.25 83 TYR A CA 1
ATOM 638 C C . TYR A 1 83 ? 22.658 0.143 -17.775 1.00 80.25 83 TYR A C 1
ATOM 640 O O . TYR A 1 83 ? 23.040 1.311 -17.717 1.00 80.25 83 TYR A O 1
ATOM 648 N N . LYS A 1 84 ? 22.805 -0.682 -16.732 1.00 81.69 84 LYS A N 1
ATOM 649 C CA . LYS A 1 84 ? 23.393 -0.293 -15.432 1.00 81.69 84 LYS A CA 1
ATOM 650 C C . LYS A 1 84 ? 22.685 0.888 -14.743 1.00 81.69 84 LYS A C 1
ATOM 652 O O . LYS A 1 84 ? 23.278 1.569 -13.911 1.00 81.69 84 LYS A O 1
ATOM 657 N N . THR A 1 85 ? 21.401 1.106 -15.024 1.00 78.94 85 THR A N 1
ATOM 658 C CA . THR A 1 85 ? 20.559 2.151 -14.405 1.00 78.94 85 THR A CA 1
ATOM 659 C C . THR A 1 85 ? 20.196 1.835 -12.948 1.00 78.94 85 THR A C 1
ATOM 661 O O . THR A 1 85 ? 20.367 0.720 -12.476 1.00 78.94 85 THR A O 1
ATOM 664 N N . ARG A 1 86 ? 19.674 2.793 -12.174 1.00 77.50 86 ARG A N 1
ATOM 665 C CA . ARG A 1 86 ? 19.217 2.512 -10.797 1.00 77.50 86 ARG A CA 1
ATOM 666 C C . ARG A 1 86 ? 17.948 1.642 -10.816 1.00 77.50 86 ARG A C 1
ATOM 668 O O . ARG A 1 86 ? 16.924 2.088 -11.333 1.00 77.50 86 ARG A O 1
ATOM 675 N N . TYR A 1 87 ? 17.989 0.464 -10.183 1.00 76.75 87 TYR A N 1
ATOM 676 C CA . TYR A 1 87 ? 16.829 -0.439 -10.043 1.00 76.75 87 TYR A CA 1
ATOM 677 C C . TYR A 1 87 ? 16.104 -0.340 -8.695 1.00 76.75 87 TYR A C 1
ATOM 679 O O . TYR A 1 87 ? 14.971 -0.797 -8.575 1.00 76.75 87 TYR A O 1
ATOM 687 N N . GLN A 1 88 ? 16.749 0.234 -7.677 1.00 79.94 88 GLN A N 1
ATOM 688 C CA . GLN A 1 88 ? 16.180 0.319 -6.336 1.00 79.94 88 GLN A CA 1
ATOM 689 C C . GLN A 1 88 ? 15.203 1.487 -6.228 1.00 79.94 88 GLN A C 1
ATOM 691 O O . GLN A 1 88 ? 15.556 2.621 -6.573 1.00 79.94 88 GLN A O 1
ATOM 696 N N . LEU A 1 89 ? 14.015 1.203 -5.706 1.00 82.69 89 LEU A N 1
ATOM 697 C CA . LEU A 1 89 ? 12.979 2.187 -5.401 1.00 82.69 89 LEU A CA 1
ATOM 698 C C . LEU A 1 89 ? 12.977 2.493 -3.916 1.00 82.69 89 LEU A C 1
ATOM 700 O O . LEU A 1 89 ? 13.110 1.567 -3.118 1.00 82.69 89 LEU A O 1
ATOM 704 N N . ASP A 1 90 ? 12.785 3.757 -3.549 1.00 84.69 90 ASP A N 1
ATOM 705 C CA . ASP A 1 90 ? 12.452 4.081 -2.165 1.00 84.69 90 ASP A CA 1
ATOM 706 C C . ASP A 1 90 ? 10.949 4.012 -1.864 1.00 84.69 90 ASP A C 1
ATOM 708 O O . ASP A 1 90 ? 10.118 3.870 -2.763 1.00 84.69 90 ASP A O 1
ATOM 712 N N . ALA A 1 91 ? 10.579 4.062 -0.581 1.00 84.06 91 ALA A N 1
ATOM 713 C CA . ALA A 1 91 ? 9.176 3.981 -0.177 1.00 84.06 91 ALA A CA 1
ATOM 714 C C . ALA A 1 91 ? 8.327 5.134 -0.745 1.00 84.06 91 ALA A C 1
ATOM 716 O O . ALA A 1 91 ? 7.159 4.925 -1.073 1.00 84.06 91 ALA A O 1
ATOM 717 N N . ALA A 1 92 ? 8.887 6.339 -0.884 1.00 87.69 92 ALA A N 1
ATOM 718 C CA . ALA A 1 92 ? 8.169 7.476 -1.452 1.00 87.69 92 ALA A CA 1
ATOM 719 C C . ALA A 1 92 ? 7.987 7.307 -2.967 1.00 87.69 92 ALA A C 1
ATOM 721 O O . ALA A 1 92 ? 6.896 7.550 -3.486 1.00 87.69 92 ALA A O 1
ATOM 722 N N . GLU A 1 93 ? 9.011 6.825 -3.670 1.00 89.81 93 GLU A N 1
ATOM 723 C CA . GLU A 1 93 ? 8.942 6.496 -5.091 1.00 89.81 93 GLU A CA 1
ATOM 724 C C . GLU A 1 93 ? 7.950 5.360 -5.366 1.00 89.81 93 GLU A C 1
ATOM 726 O O . GLU A 1 93 ? 7.153 5.472 -6.297 1.00 89.81 93 GLU A O 1
ATOM 731 N N . ALA A 1 94 ? 7.939 4.308 -4.543 1.00 88.75 94 ALA A N 1
ATOM 732 C CA . ALA A 1 94 ? 6.983 3.207 -4.651 1.00 88.75 94 ALA A CA 1
ATOM 733 C C . ALA A 1 94 ? 5.542 3.695 -4.441 1.00 88.75 94 ALA A C 1
ATOM 735 O O . ALA A 1 94 ? 4.651 3.379 -5.231 1.00 88.75 94 ALA A O 1
ATOM 736 N N . LYS A 1 95 ? 5.309 4.531 -3.419 1.00 91.25 95 LYS A N 1
ATOM 737 C CA . LYS A 1 95 ? 3.997 5.148 -3.179 1.00 91.25 95 LYS A CA 1
ATOM 738 C C . LYS A 1 95 ? 3.557 6.026 -4.348 1.00 91.25 95 LYS A C 1
ATOM 740 O O . LYS A 1 95 ? 2.402 5.942 -4.764 1.00 91.25 95 LYS A O 1
ATOM 745 N N . ARG A 1 96 ? 4.467 6.841 -4.894 1.00 93.25 96 ARG A N 1
ATOM 746 C CA . ARG A 1 96 ? 4.205 7.678 -6.072 1.00 93.25 96 ARG A CA 1
ATOM 747 C C . ARG A 1 96 ? 3.838 6.819 -7.282 1.00 93.25 96 ARG A C 1
ATOM 749 O O . ARG A 1 96 ? 2.796 7.055 -7.884 1.00 93.25 96 ARG A O 1
ATOM 756 N N . TYR A 1 97 ? 4.630 5.787 -7.576 1.00 92.44 97 TYR A N 1
ATOM 757 C CA . TYR A 1 97 ? 4.355 4.845 -8.660 1.00 92.44 97 TYR A CA 1
ATOM 758 C C . TYR A 1 97 ? 2.961 4.224 -8.522 1.00 92.44 97 TYR A C 1
ATOM 760 O O . TYR A 1 97 ? 2.172 4.269 -9.462 1.00 92.44 97 TYR A O 1
ATOM 768 N N . LEU A 1 98 ? 2.614 3.714 -7.337 1.00 92.69 98 LEU A N 1
ATOM 769 C CA . LEU A 1 98 ? 1.308 3.100 -7.097 1.00 92.69 98 LEU A CA 1
ATOM 770 C C . LEU A 1 98 ? 0.160 4.101 -7.266 1.00 92.69 98 LEU A C 1
ATOM 772 O O . LEU A 1 98 ? -0.851 3.765 -7.872 1.00 92.69 98 LEU A O 1
ATOM 776 N N . ARG A 1 99 ? 0.316 5.345 -6.803 1.00 92.94 99 ARG A N 1
ATOM 777 C CA . ARG A 1 99 ? -0.697 6.398 -6.989 1.00 92.94 99 ARG A CA 1
ATOM 778 C C . ARG A 1 99 ? -0.917 6.775 -8.453 1.00 92.94 99 ARG A C 1
ATOM 780 O O . ARG A 1 99 ? -2.036 7.124 -8.824 1.00 92.94 99 ARG A O 1
ATOM 787 N N . GLU A 1 100 ? 0.132 6.724 -9.264 1.00 92.88 100 GLU A N 1
ATOM 788 C CA . GLU A 1 100 ? 0.083 7.115 -10.673 1.00 92.88 100 GLU A CA 1
ATOM 789 C C . GLU A 1 100 ? -0.344 5.966 -11.594 1.00 92.88 100 GLU A C 1
ATOM 791 O O . GLU A 1 100 ? -1.074 6.193 -12.561 1.00 92.88 100 GLU A O 1
ATOM 796 N N . ARG A 1 101 ? 0.104 4.737 -11.311 1.00 90.88 101 ARG A N 1
ATOM 797 C CA . ARG A 1 101 ? 0.005 3.588 -12.225 1.00 90.88 101 ARG A CA 1
ATOM 798 C C . ARG A 1 101 ? -0.961 2.499 -11.770 1.00 90.88 101 ARG A C 1
ATOM 800 O O . ARG A 1 101 ? -1.499 1.802 -12.625 1.00 90.88 101 ARG A O 1
ATOM 807 N N . CYS A 1 102 ? -1.231 2.357 -10.471 1.00 90.44 102 CYS A N 1
ATOM 808 C CA . CYS A 1 102 ? -2.209 1.388 -9.976 1.00 90.44 102 CYS A CA 1
ATOM 809 C C . CYS A 1 102 ? -3.592 2.049 -9.870 1.00 90.44 102 CYS A C 1
ATOM 811 O O . CYS A 1 102 ? -3.834 2.903 -9.015 1.00 90.44 102 CYS A O 1
ATOM 813 N N . TRP A 1 103 ? -4.514 1.645 -10.750 1.00 90.12 103 TRP A N 1
ATOM 814 C CA . TRP A 1 103 ? -5.870 2.202 -10.814 1.00 90.12 103 TRP A CA 1
ATOM 815 C C . TRP A 1 103 ? -6.617 2.103 -9.478 1.00 90.12 103 TRP A C 1
ATOM 817 O O . TRP A 1 103 ? -7.196 3.088 -9.023 1.00 90.12 103 TRP A O 1
ATOM 827 N N . GLU A 1 104 ? -6.548 0.945 -8.821 1.00 90.25 104 GLU A N 1
ATOM 828 C CA . GLU A 1 104 ? -7.210 0.712 -7.535 1.00 90.25 104 GLU A CA 1
ATOM 829 C C . GLU A 1 104 ? -6.662 1.628 -6.436 1.00 90.25 104 GLU A C 1
ATOM 831 O O . GLU A 1 104 ? -7.410 2.323 -5.746 1.00 90.25 104 GLU A O 1
ATOM 836 N N . ALA A 1 105 ? -5.336 1.735 -6.342 1.00 89.25 105 ALA A N 1
ATOM 837 C CA . ALA A 1 105 ? -4.677 2.596 -5.368 1.00 89.25 105 ALA A CA 1
ATOM 838 C C . ALA A 1 105 ? -4.988 4.089 -5.579 1.00 89.25 105 ALA A C 1
ATOM 840 O O . ALA A 1 105 ? -5.005 4.874 -4.626 1.00 89.25 105 ALA A O 1
ATOM 841 N N . ARG A 1 106 ? -5.261 4.499 -6.824 1.00 91.44 106 ARG A N 1
ATOM 842 C CA . ARG A 1 106 ? -5.644 5.874 -7.165 1.00 91.44 106 ARG A CA 1
ATOM 843 C C . ARG A 1 106 ? -7.026 6.247 -6.629 1.00 91.44 106 ARG A C 1
ATOM 845 O O . ARG A 1 106 ? -7.248 7.415 -6.315 1.00 91.44 106 ARG A O 1
ATOM 852 N N . ARG A 1 107 ? -7.942 5.281 -6.518 1.00 90.88 107 ARG A N 1
ATOM 853 C CA . ARG A 1 107 ? -9.310 5.497 -6.015 1.00 90.88 107 ARG A CA 1
ATOM 854 C C . ARG A 1 107 ? -9.390 5.519 -4.492 1.00 90.88 107 ARG A C 1
ATOM 856 O O . ARG A 1 107 ? -10.371 6.024 -3.954 1.00 90.88 107 ARG A O 1
ATOM 863 N N . LEU A 1 108 ? -8.366 5.013 -3.805 1.00 90.75 108 LEU A N 1
ATOM 864 C CA . LEU A 1 108 ? -8.309 5.027 -2.348 1.00 90.75 108 LEU A CA 1
ATOM 865 C C . LEU A 1 108 ? -8.078 6.436 -1.790 1.00 90.75 108 LEU A C 1
ATOM 867 O O . LEU A 1 108 ? -7.259 7.216 -2.296 1.00 90.75 108 LEU A O 1
ATOM 871 N N . GLY A 1 109 ? -8.733 6.724 -0.664 1.00 91.50 109 GLY A N 1
ATOM 872 C CA . GLY A 1 109 ? -8.416 7.881 0.165 1.00 91.50 109 GLY A CA 1
ATOM 873 C C . GLY A 1 109 ? -6.965 7.853 0.659 1.00 91.50 109 GLY A C 1
ATOM 874 O O . GLY A 1 109 ? -6.241 6.866 0.517 1.00 91.50 109 GLY A O 1
ATOM 875 N N . LYS A 1 110 ? -6.488 8.961 1.237 1.00 91.50 110 LYS A N 1
ATOM 876 C CA . LYS A 1 110 ? -5.113 9.027 1.766 1.00 91.50 110 LYS A CA 1
ATOM 877 C C . LYS A 1 110 ? -4.870 7.990 2.870 1.00 91.50 110 LYS A C 1
ATOM 879 O O . LYS A 1 110 ? -3.855 7.306 2.821 1.00 91.50 1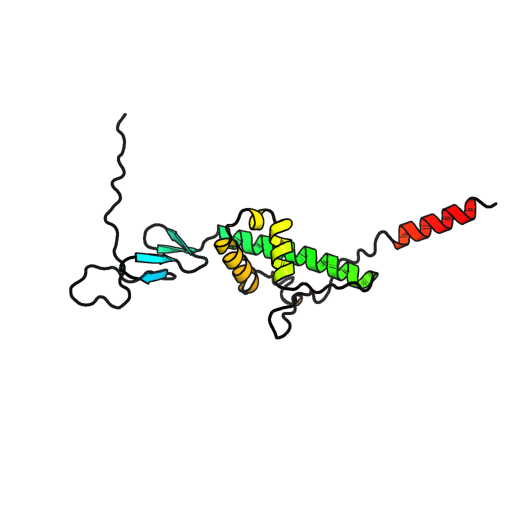10 LYS A O 1
ATOM 884 N N . ALA A 1 111 ? -5.798 7.877 3.821 1.00 88.62 111 ALA A N 1
ATOM 885 C CA . ALA A 1 111 ? -5.698 6.935 4.936 1.00 88.62 111 ALA A CA 1
ATOM 886 C C . ALA A 1 111 ? -5.757 5.478 4.453 1.00 88.62 111 ALA A C 1
ATOM 888 O O . ALA A 1 111 ? -4.846 4.708 4.732 1.00 88.62 111 ALA A O 1
ATOM 889 N N . ASP A 1 112 ? -6.762 5.147 3.644 1.00 89.62 112 ASP A N 1
ATOM 890 C CA . ASP A 1 112 ? -6.973 3.797 3.111 1.00 89.62 112 ASP A CA 1
ATOM 891 C C . ASP A 1 112 ? -5.797 3.305 2.270 1.00 89.62 112 ASP A C 1
ATOM 893 O O . ASP A 1 112 ? -5.392 2.153 2.376 1.00 89.62 112 ASP A O 1
ATOM 897 N N . PHE A 1 113 ? -5.201 4.189 1.467 1.00 92.44 113 PHE A N 1
ATOM 898 C CA . PHE A 1 113 ? -4.002 3.868 0.699 1.00 92.44 113 PHE A CA 1
ATOM 899 C C . PHE A 1 113 ? -2.809 3.541 1.594 1.00 92.44 113 PHE A C 1
ATOM 901 O O . PHE A 1 113 ? -2.095 2.587 1.315 1.00 92.44 113 PHE A O 1
ATOM 908 N N . GLU A 1 114 ? -2.572 4.323 2.649 1.00 90.94 114 GLU A N 1
ATOM 909 C CA . GLU A 1 114 ? -1.481 4.047 3.592 1.00 90.94 114 GLU A CA 1
ATOM 910 C C . GLU A 1 114 ? -1.709 2.712 4.306 1.00 90.94 114 GLU A C 1
ATOM 912 O O . GLU A 1 114 ? -0.791 1.906 4.435 1.00 90.94 114 GLU A O 1
ATOM 917 N N . THR A 1 115 ? -2.950 2.435 4.699 1.00 88.50 115 THR A N 1
ATOM 918 C CA . THR A 1 115 ? -3.341 1.155 5.288 1.00 88.50 115 THR A CA 1
ATOM 919 C C . THR A 1 115 ? -3.138 -0.010 4.311 1.00 88.50 115 THR A C 1
ATOM 921 O O . THR A 1 115 ? -2.503 -0.995 4.682 1.00 88.50 115 THR A O 1
ATOM 924 N N . ALA A 1 116 ? -3.585 0.112 3.059 1.00 88.00 116 ALA A N 1
ATOM 925 C CA . ALA A 1 116 ? -3.393 -0.906 2.024 1.00 88.00 116 ALA A CA 1
ATOM 926 C C . ALA A 1 116 ? -1.911 -1.100 1.659 1.00 88.00 116 ALA A C 1
ATOM 928 O O . ALA A 1 116 ? -1.467 -2.226 1.454 1.00 88.00 116 ALA A O 1
ATOM 929 N N . PHE A 1 117 ? -1.122 -0.023 1.625 1.00 88.00 117 PHE A N 1
ATOM 930 C CA . PHE A 1 117 ? 0.319 -0.075 1.376 1.00 88.00 117 PHE A CA 1
ATOM 931 C C . PHE A 1 117 ? 1.067 -0.792 2.507 1.00 88.00 117 PHE A C 1
ATOM 933 O O . PHE A 1 117 ? 1.936 -1.620 2.247 1.00 88.00 117 PHE A O 1
ATOM 940 N N . ASN A 1 118 ? 0.707 -0.518 3.763 1.00 84.94 118 ASN A N 1
ATOM 941 C CA . ASN A 1 118 ? 1.280 -1.209 4.917 1.00 84.94 118 ASN A CA 1
ATOM 942 C C . ASN A 1 118 ? 0.850 -2.682 4.983 1.00 84.94 118 ASN A C 1
ATOM 944 O O . ASN A 1 118 ? 1.656 -3.527 5.357 1.00 84.94 118 ASN A O 1
ATOM 948 N N . LEU A 1 119 ? -0.379 -3.007 4.568 1.00 82.31 119 LEU A N 1
ATOM 949 C CA . LEU A 1 119 ? -0.833 -4.395 4.451 1.00 82.31 119 LEU A CA 1
ATOM 950 C C . LEU A 1 119 ? -0.067 -5.152 3.360 1.00 82.31 119 LEU A C 1
ATOM 952 O O . LEU A 1 119 ? 0.390 -6.273 3.569 1.00 82.31 119 LEU A O 1
ATOM 956 N N . MET A 1 120 ? 0.102 -4.518 2.199 1.00 84.31 120 MET A N 1
ATOM 957 C CA . MET A 1 120 ? 0.889 -5.055 1.090 1.00 84.31 120 MET A CA 1
ATOM 958 C C . MET A 1 120 ? 2.301 -5.429 1.551 1.00 84.31 120 MET A C 1
ATOM 960 O O . MET A 1 120 ? 2.820 -6.484 1.195 1.00 84.31 120 MET A O 1
ATOM 964 N N . LEU A 1 121 ? 2.890 -4.556 2.368 1.00 77.31 121 LEU A N 1
ATOM 965 C CA . LEU A 1 121 ? 4.198 -4.713 2.987 1.00 77.31 121 LEU A CA 1
ATOM 966 C C . LEU A 1 121 ? 4.289 -5.884 3.971 1.00 77.31 121 LEU A C 1
ATOM 968 O O . LEU A 1 121 ? 5.323 -6.545 4.013 1.00 77.31 121 LEU A O 1
ATOM 972 N N . SER A 1 122 ? 3.257 -6.106 4.786 1.00 73.56 122 SER A N 1
ATOM 973 C CA . SER A 1 122 ? 3.287 -7.107 5.856 1.00 73.56 122 SER A CA 1
ATOM 974 C C . SER A 1 122 ? 2.834 -8.496 5.413 1.00 73.56 122 SER A C 1
ATOM 976 O O . SER A 1 122 ? 3.318 -9.483 5.957 1.00 73.56 122 SER A O 1
ATOM 978 N N . GLU A 1 123 ? 1.901 -8.585 4.461 1.00 67.50 123 GLU A N 1
ATOM 979 C CA . GLU A 1 123 ? 1.213 -9.842 4.133 1.00 67.50 123 GLU A CA 1
ATOM 980 C C . GLU A 1 123 ? 1.212 -10.205 2.645 1.00 67.50 123 GLU A C 1
ATOM 982 O O . GLU A 1 123 ? 1.138 -11.387 2.317 1.00 67.50 123 GLU A O 1
ATOM 987 N N . SER A 1 124 ? 1.236 -9.226 1.732 1.00 59.09 124 SER A N 1
ATOM 988 C CA . SER A 1 124 ? 0.767 -9.456 0.353 1.00 59.09 124 SER A CA 1
ATOM 989 C C . SER A 1 124 ? 1.852 -9.535 -0.714 1.00 59.09 124 SER A C 1
ATOM 991 O O . SER A 1 124 ? 1.504 -9.585 -1.891 1.00 59.09 124 SER A O 1
ATOM 993 N N . LEU A 1 125 ? 3.145 -9.559 -0.377 1.00 57.16 125 LEU A N 1
ATOM 994 C CA . LEU A 1 125 ? 4.139 -9.925 -1.387 1.00 57.16 125 LEU A CA 1
ATOM 995 C C . LEU A 1 125 ? 3.982 -11.424 -1.668 1.00 57.16 125 LEU A C 1
ATOM 997 O O . LEU A 1 125 ? 4.264 -12.224 -0.773 1.00 57.16 125 LEU A O 1
ATOM 1001 N N . PRO A 1 126 ? 3.518 -11.828 -2.869 1.00 52.28 126 PRO A N 1
ATOM 1002 C CA . PRO A 1 126 ? 3.275 -13.237 -3.158 1.00 52.28 126 PRO A CA 1
ATOM 1003 C C . PRO A 1 126 ? 4.546 -14.031 -2.862 1.00 52.28 126 PRO A C 1
ATOM 1005 O O . PRO A 1 126 ? 5.631 -13.550 -3.176 1.00 52.28 126 PRO A O 1
ATOM 1008 N N . ASN A 1 127 ? 4.454 -15.239 -2.297 1.00 50.75 127 ASN A N 1
ATOM 1009 C CA . ASN A 1 127 ? 5.629 -16.090 -2.022 1.00 50.75 127 ASN A CA 1
ATOM 1010 C C . ASN A 1 127 ? 6.535 -16.288 -3.261 1.00 50.75 127 ASN A C 1
ATOM 1012 O O . ASN A 1 127 ? 7.737 -16.510 -3.124 1.00 50.75 127 ASN A O 1
ATOM 1016 N N . GLU A 1 128 ? 5.977 -16.130 -4.464 1.00 46.50 128 GLU A N 1
ATOM 1017 C CA . GLU A 1 128 ? 6.680 -16.103 -5.754 1.00 46.50 128 GLU A CA 1
ATOM 1018 C C . GLU A 1 128 ? 7.683 -14.932 -5.889 1.00 46.50 128 GLU A C 1
ATOM 1020 O O . GLU A 1 128 ? 8.720 -15.072 -6.537 1.00 46.50 128 GLU A O 1
ATOM 1025 N N . TYR A 1 129 ? 7.427 -13.811 -5.206 1.00 49.84 129 TYR A N 1
ATOM 1026 C CA . TYR A 1 129 ? 8.261 -12.603 -5.125 1.00 49.84 129 TYR A CA 1
ATOM 1027 C C . TYR A 1 129 ? 8.810 -12.323 -3.712 1.00 49.84 129 TYR A C 1
ATOM 1029 O O . TYR A 1 129 ? 9.703 -11.489 -3.556 1.00 49.84 129 TYR A O 1
ATOM 1037 N N . GLY A 1 130 ? 8.316 -13.009 -2.676 1.00 45.75 130 GLY A N 1
ATOM 1038 C CA . GLY A 1 130 ? 8.661 -12.782 -1.264 1.00 45.75 130 GLY A CA 1
ATOM 1039 C C . GLY A 1 130 ? 10.126 -13.074 -0.921 1.00 45.75 130 GLY A C 1
ATOM 1040 O O . GLY A 1 130 ? 10.689 -12.468 -0.018 1.00 45.75 130 GLY A O 1
ATOM 1041 N N . SER A 1 131 ? 10.793 -13.933 -1.698 1.00 45.84 131 SER A N 1
ATOM 1042 C CA . SER A 1 131 ? 12.251 -14.138 -1.615 1.00 45.84 131 SER A CA 1
ATOM 1043 C C . SER A 1 131 ? 13.058 -13.108 -2.412 1.00 45.84 131 SER A C 1
ATOM 1045 O O . SER A 1 131 ? 14.293 -13.094 -2.352 1.00 45.84 131 SER A O 1
ATOM 1047 N N . GLN A 1 132 ? 12.368 -12.279 -3.196 1.00 49.91 132 GLN A N 1
ATOM 1048 C CA . GLN A 1 132 ? 12.972 -11.369 -4.142 1.00 49.91 132 GLN A CA 1
ATOM 1049 C C . GLN A 1 132 ? 12.947 -9.921 -3.672 1.00 49.91 132 GLN A C 1
ATOM 1051 O O . GLN A 1 132 ? 13.920 -9.251 -3.970 1.00 49.91 132 GLN A O 1
ATOM 1056 N N . VAL A 1 133 ? 11.954 -9.454 -2.910 1.00 52.72 133 VAL A N 1
ATOM 1057 C CA . VAL A 1 133 ? 11.967 -8.091 -2.349 1.00 52.72 133 VAL A CA 1
ATOM 1058 C C . VAL A 1 133 ? 12.875 -8.021 -1.118 1.00 52.72 133 VAL A C 1
ATOM 1060 O O . VAL A 1 133 ? 12.518 -8.480 -0.037 1.00 52.72 133 VAL A O 1
ATOM 1063 N N . VAL A 1 134 ? 14.075 -7.458 -1.276 1.00 51.84 134 VAL A N 1
ATOM 1064 C CA . VAL A 1 134 ? 15.017 -7.280 -0.159 1.00 51.84 134 VAL A CA 1
ATOM 1065 C C . VAL A 1 134 ? 14.720 -5.968 0.557 1.00 51.84 134 VAL A C 1
ATOM 1067 O O . VAL A 1 134 ? 15.025 -4.900 0.034 1.00 51.84 134 VAL A O 1
ATOM 1070 N N . TYR A 1 135 ? 14.187 -6.055 1.774 1.00 54.91 135 TYR A N 1
ATOM 1071 C CA . TYR A 1 135 ? 14.192 -4.942 2.719 1.00 54.91 135 TYR A CA 1
ATOM 1072 C C . TYR A 1 135 ? 15.619 -4.743 3.226 1.00 54.91 135 TYR A C 1
ATOM 1074 O O . TYR A 1 135 ? 16.117 -5.530 4.031 1.00 54.91 135 TYR A O 1
ATOM 1082 N N . THR A 1 136 ? 16.314 -3.706 2.763 1.00 44.62 136 THR A N 1
ATOM 1083 C CA . THR A 1 136 ? 17.585 -3.333 3.393 1.00 44.62 136 THR A CA 1
ATOM 1084 C C . THR A 1 136 ? 17.300 -2.742 4.772 1.00 44.62 136 THR A C 1
ATOM 1086 O O . THR A 1 136 ? 16.382 -1.931 4.927 1.00 44.62 136 THR A O 1
ATOM 1089 N N . THR A 1 137 ? 18.087 -3.142 5.773 1.00 36.34 137 THR A N 1
ATOM 1090 C CA . THR A 1 137 ? 18.070 -2.619 7.149 1.00 36.34 137 THR A CA 1
ATOM 1091 C C . THR A 1 137 ? 17.975 -1.091 7.139 1.00 36.34 137 THR A C 1
ATOM 1093 O O . THR A 1 137 ? 18.925 -0.418 6.749 1.00 36.34 137 THR A O 1
ATOM 1096 N N . GLY A 1 138 ? 16.800 -0.557 7.492 1.00 47.34 138 GLY A N 1
ATOM 1097 C CA . GLY A 1 138 ? 16.452 0.863 7.339 1.00 47.34 138 GLY A CA 1
ATOM 1098 C C . GLY A 1 138 ? 15.104 1.125 6.651 1.00 47.34 138 GLY A C 1
ATOM 1099 O O . GLY A 1 138 ? 14.611 2.244 6.715 1.00 47.34 138 GLY A O 1
ATOM 1100 N N . GLY A 1 139 ? 14.478 0.112 6.033 1.00 50.62 139 GLY A N 1
ATOM 1101 C CA . GLY A 1 139 ? 13.085 0.175 5.554 1.00 50.62 139 GLY A CA 1
ATOM 1102 C C . GLY A 1 139 ? 12.860 1.001 4.282 1.00 50.62 139 GLY A C 1
ATOM 1103 O O . GLY A 1 139 ? 11.719 1.279 3.920 1.00 50.62 139 GLY A O 1
ATOM 1104 N N . THR A 1 140 ? 13.930 1.411 3.604 1.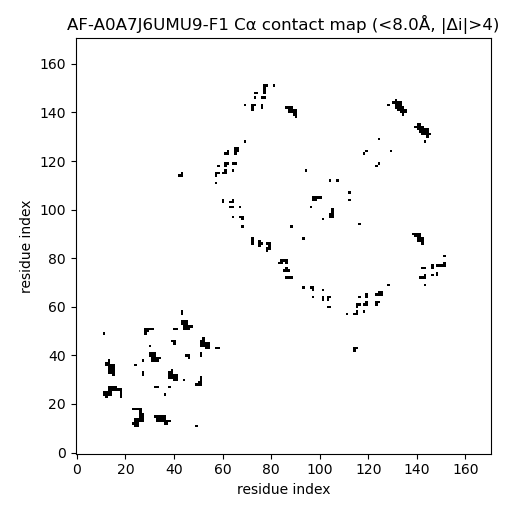00 53.59 140 THR A N 1
ATOM 1105 C CA . THR A 1 140 ? 13.855 2.450 2.574 1.00 53.59 140 THR A CA 1
ATOM 1106 C C . THR A 1 140 ? 14.062 1.978 1.155 1.00 53.59 140 THR A C 1
ATOM 1108 O O . THR A 1 140 ? 13.805 2.790 0.285 1.00 53.59 140 THR A O 1
ATOM 1111 N N . LEU A 1 141 ? 14.505 0.751 0.872 1.00 56.62 141 LEU A N 1
ATOM 1112 C CA . LEU A 1 141 ? 14.839 0.353 -0.501 1.00 56.62 141 LEU A CA 1
ATOM 1113 C C . LEU A 1 141 ? 14.196 -0.976 -0.886 1.00 56.62 141 LEU A C 1
ATOM 1115 O O . LEU A 1 141 ? 14.214 -1.937 -0.122 1.00 56.62 141 LEU A O 1
ATOM 1119 N N . TRP A 1 142 ? 13.647 -0.995 -2.097 1.00 65.38 142 TRP A N 1
ATOM 1120 C CA . TRP A 1 142 ? 12.935 -2.108 -2.706 1.00 65.38 142 TRP A CA 1
ATOM 1121 C C . TRP A 1 142 ? 13.696 -2.586 -3.935 1.00 65.38 142 TRP A C 1
ATOM 1123 O O . TRP A 1 142 ? 14.046 -1.793 -4.811 1.00 65.38 142 TRP A O 1
ATOM 1133 N N . SER A 1 143 ? 13.936 -3.889 -4.016 1.00 62.31 143 SER A N 1
ATOM 1134 C CA . SER A 1 143 ? 14.616 -4.534 -5.140 1.00 62.31 143 SER A CA 1
ATOM 1135 C C .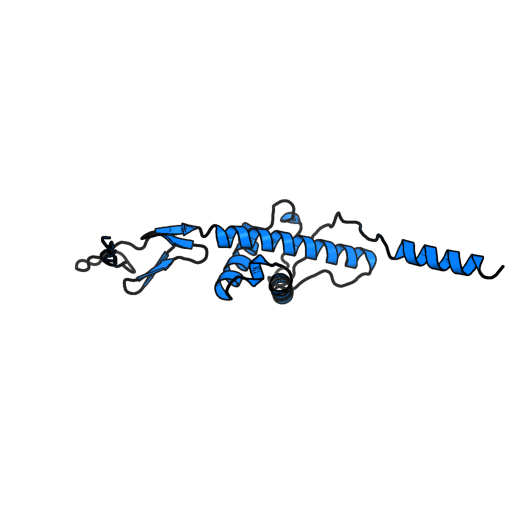 SER A 1 143 ? 14.153 -5.969 -5.266 1.00 62.31 143 SER A C 1
ATOM 1137 O O . SER A 1 143 ? 14.108 -6.625 -4.240 1.00 62.31 143 SER A O 1
ATOM 1139 N N . LEU A 1 144 ? 13.962 -6.485 -6.486 1.00 64.06 144 LEU A N 1
ATOM 1140 C CA . LEU A 1 144 ? 13.860 -7.930 -6.759 1.00 64.06 144 LEU A CA 1
ATOM 1141 C C . LEU A 1 144 ? 15.241 -8.604 -6.711 1.00 64.06 144 LEU A C 1
ATOM 1143 O O . LEU A 1 144 ? 16.211 -7.994 -7.145 1.00 64.06 144 LEU A O 1
ATOM 1147 N N . LYS A 1 145 ? 15.347 -9.858 -6.242 1.00 55.66 145 LYS A N 1
ATOM 1148 C CA . LYS A 1 145 ? 16.591 -10.653 -6.107 1.00 55.66 145 LYS A CA 1
ATOM 1149 C C . LYS A 1 145 ? 16.997 -11.404 -7.381 1.00 55.66 145 LYS A C 1
ATOM 1151 O O . LYS A 1 145 ? 18.196 -11.592 -7.587 1.00 55.66 145 LYS A O 1
ATOM 1156 N N . SER A 1 146 ? 16.061 -11.731 -8.277 1.00 52.47 146 SER A N 1
ATOM 1157 C CA 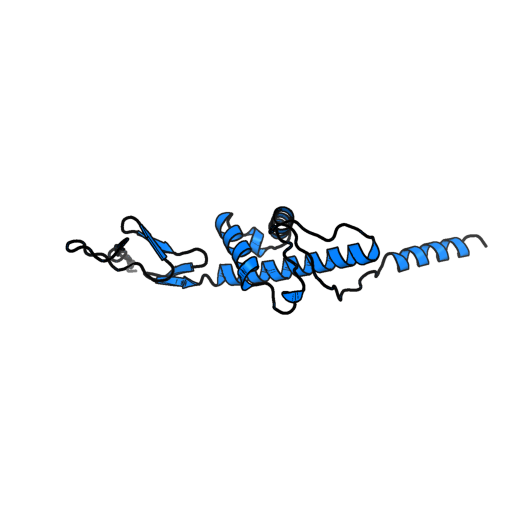. SER A 1 146 ? 16.365 -12.135 -9.662 1.00 52.47 146 SER A CA 1
ATOM 1158 C C . SER A 1 146 ? 15.189 -11.856 -10.595 1.00 52.47 146 SER A C 1
ATOM 1160 O O . SER A 1 146 ? 14.090 -12.322 -10.316 1.00 52.47 146 SER A O 1
ATOM 1162 N N . SER A 1 147 ? 15.412 -11.161 -11.713 1.00 51.94 147 SER A N 1
ATOM 1163 C CA . SER A 1 147 ? 14.423 -11.073 -12.792 1.00 51.94 147 SER A CA 1
ATOM 1164 C C . SER A 1 147 ? 14.663 -12.216 -13.780 1.00 51.94 147 SER A C 1
ATOM 1166 O O . SER A 1 147 ? 15.780 -12.402 -14.250 1.00 51.94 147 SER A O 1
ATOM 1168 N N . LYS A 1 148 ? 13.621 -12.996 -14.101 1.00 47.31 148 LYS A N 1
ATOM 1169 C CA . LYS A 1 148 ? 13.633 -13.917 -15.255 1.00 47.31 148 LYS A CA 1
ATOM 1170 C C . LYS A 1 148 ? 13.163 -13.239 -16.550 1.00 47.31 148 LYS A C 1
ATOM 1172 O O . LYS A 1 148 ? 13.203 -13.868 -17.606 1.00 47.31 148 LYS A O 1
ATOM 1177 N N . ARG A 1 149 ? 12.716 -11.974 -16.504 1.00 51.12 149 ARG A N 1
ATOM 1178 C CA . ARG A 1 149 ? 12.341 -11.211 -17.703 1.00 51.12 149 ARG A CA 1
ATOM 1179 C C . ARG A 1 149 ? 13.609 -10.660 -18.358 1.00 51.12 149 ARG A C 1
ATOM 1181 O O . ARG A 1 149 ? 13.939 -9.489 -18.225 1.00 51.12 149 ARG A O 1
ATOM 1188 N N . LEU A 1 150 ? 14.312 -11.524 -19.087 1.00 50.69 150 LEU A N 1
ATOM 1189 C CA . LEU A 1 150 ? 15.325 -11.127 -20.066 1.00 50.69 150 LEU A CA 1
ATOM 1190 C C . LEU A 1 150 ? 14.622 -10.431 -21.240 1.00 50.69 150 LEU A C 1
ATOM 1192 O O . LEU A 1 150 ? 14.355 -11.028 -22.281 1.00 50.69 150 LEU A O 1
ATOM 1196 N N . SER A 1 151 ? 14.297 -9.154 -21.054 1.00 50.34 151 SER A N 1
ATOM 1197 C CA . SER A 1 151 ? 13.927 -8.260 -22.145 1.00 50.34 151 SER A CA 1
ATOM 1198 C C . SER A 1 151 ? 15.004 -7.196 -22.342 1.00 50.34 151 SER A C 1
ATOM 1200 O O . SER A 1 151 ? 14.706 -6.012 -22.382 1.00 50.34 151 SER A O 1
ATOM 1202 N N . CYS A 1 152 ? 16.244 -7.620 -22.613 1.00 58.03 152 CYS A N 1
ATOM 1203 C CA . CYS A 1 152 ? 17.150 -6.811 -23.449 1.00 58.03 152 CYS A CA 1
ATOM 1204 C C . CYS A 1 152 ? 16.727 -6.871 -24.940 1.00 58.03 152 CYS A C 1
ATOM 1206 O O . CYS A 1 152 ? 17.516 -6.637 -25.852 1.00 58.03 152 CYS A O 1
ATOM 1208 N N . ARG A 1 153 ? 15.468 -7.236 -25.222 1.00 51.09 153 ARG A N 1
ATOM 1209 C CA . ARG A 1 153 ? 14.903 -7.306 -26.566 1.00 51.09 153 ARG A CA 1
ATOM 1210 C C . ARG A 1 153 ? 14.463 -5.904 -26.955 1.00 51.09 153 ARG A C 1
ATOM 1212 O O . ARG A 1 153 ? 13.411 -5.473 -26.507 1.00 51.09 153 ARG A O 1
ATOM 1219 N N . ILE A 1 154 ? 15.279 -5.214 -27.751 1.00 52.59 154 ILE A N 1
ATOM 1220 C CA . ILE A 1 154 ? 14.898 -4.379 -28.915 1.00 52.59 154 ILE A CA 1
ATOM 1221 C C . ILE A 1 154 ? 16.047 -3.420 -29.279 1.00 52.59 154 ILE A C 1
ATOM 1223 O O . ILE A 1 154 ? 16.268 -3.184 -30.462 1.00 52.59 154 ILE A O 1
ATOM 1227 N N . THR A 1 155 ? 16.852 -2.938 -28.330 1.00 48.03 155 THR A N 1
ATOM 1228 C CA . THR A 1 155 ? 17.938 -1.979 -28.625 1.00 48.03 155 THR A CA 1
ATOM 1229 C C . THR A 1 155 ? 19.105 -2.586 -29.398 1.00 48.03 155 THR A C 1
ATOM 1231 O O . THR A 1 155 ? 19.544 -1.983 -30.373 1.00 48.03 155 THR A O 1
ATOM 1234 N N . GLU A 1 156 ? 19.538 -3.810 -29.085 1.00 48.78 156 GLU A N 1
ATOM 1235 C CA . GLU A 1 156 ? 20.573 -4.477 -29.894 1.00 48.78 156 GLU A CA 1
ATOM 1236 C C . GLU A 1 156 ? 20.074 -4.843 -31.302 1.00 48.78 156 GLU A C 1
ATOM 1238 O O . GLU A 1 156 ? 20.821 -4.742 -32.273 1.00 48.78 156 GLU A O 1
ATOM 1243 N N . ALA A 1 157 ? 18.795 -5.208 -31.453 1.00 51.03 157 ALA A N 1
ATOM 1244 C CA . ALA A 1 157 ? 18.231 -5.532 -32.763 1.00 51.03 157 ALA A CA 1
ATOM 1245 C C . ALA A 1 157 ? 18.106 -4.287 -33.660 1.00 51.03 157 ALA A C 1
ATOM 1247 O O . ALA A 1 157 ? 18.389 -4.364 -34.853 1.00 51.03 157 ALA A O 1
ATOM 1248 N N . VAL A 1 158 ? 17.743 -3.128 -33.102 1.00 55.28 158 VAL A N 1
ATOM 1249 C CA . VAL A 1 158 ? 17.648 -1.870 -33.862 1.00 55.28 158 VAL A CA 1
ATOM 1250 C C . VAL A 1 158 ? 19.034 -1.293 -34.183 1.00 55.28 158 VAL A C 1
ATOM 1252 O O . VAL A 1 158 ? 19.235 -0.832 -35.307 1.00 55.28 158 VAL A O 1
ATOM 1255 N N . GLU A 1 159 ? 20.018 -1.387 -33.279 1.00 50.47 159 GLU A N 1
ATOM 1256 C CA . GLU A 1 159 ? 21.406 -1.011 -33.603 1.00 50.47 159 GLU A CA 1
ATOM 1257 C C . GLU A 1 159 ? 22.022 -1.907 -34.691 1.00 50.47 159 GLU A C 1
ATOM 1259 O O . GLU A 1 159 ? 22.728 -1.410 -35.575 1.00 50.47 159 GLU A O 1
ATOM 1264 N N . MET A 1 160 ? 21.746 -3.218 -34.671 1.00 50.66 160 MET A N 1
ATOM 1265 C CA . MET A 1 160 ? 22.214 -4.138 -35.715 1.00 50.66 160 MET A CA 1
ATOM 1266 C C . MET A 1 160 ? 21.562 -3.855 -37.075 1.00 50.66 160 MET A C 1
ATOM 1268 O O . MET A 1 160 ? 22.244 -3.909 -38.100 1.00 50.66 160 MET A O 1
ATOM 1272 N N . TRP A 1 161 ? 20.278 -3.487 -37.101 1.00 51.03 161 TRP A N 1
ATOM 1273 C CA . TRP A 1 161 ? 19.592 -3.102 -38.339 1.00 51.03 161 TRP A CA 1
ATOM 1274 C C . TRP A 1 161 ? 20.114 -1.782 -38.923 1.00 51.03 161 TRP A C 1
ATOM 1276 O O . TRP A 1 161 ? 20.294 -1.686 -40.136 1.00 51.03 161 TRP A O 1
ATOM 1286 N N . TRP A 1 162 ? 20.437 -0.784 -38.096 1.00 54.62 162 TRP A N 1
ATOM 1287 C CA . TRP A 1 162 ? 20.999 0.481 -38.587 1.00 54.62 162 TRP A CA 1
ATOM 1288 C C . TRP A 1 162 ? 22.402 0.314 -39.187 1.00 54.62 162 TRP A C 1
ATOM 1290 O O . TRP A 1 162 ? 22.679 0.864 -40.252 1.00 54.62 162 TRP A O 1
ATOM 1300 N N . LYS A 1 163 ? 23.276 -0.501 -38.583 1.00 54.03 163 LYS A N 1
ATOM 1301 C CA . LYS A 1 163 ? 24.612 -0.782 -39.148 1.00 54.03 163 LYS A CA 1
ATOM 1302 C C . LYS A 1 163 ? 24.544 -1.540 -40.481 1.00 54.03 163 LYS A C 1
ATOM 1304 O O . LYS A 1 163 ? 25.345 -1.263 -41.370 1.00 54.03 163 LYS A O 1
ATOM 1309 N N . ALA A 1 164 ? 23.576 -2.443 -40.647 1.00 55.84 164 ALA A N 1
ATOM 1310 C CA . ALA A 1 164 ? 23.376 -3.169 -41.902 1.00 55.84 164 ALA A CA 1
ATOM 1311 C C . ALA A 1 164 ? 22.869 -2.261 -43.041 1.00 55.84 164 ALA A C 1
ATOM 1313 O O . ALA A 1 164 ? 23.338 -2.380 -44.169 1.00 55.84 164 ALA A O 1
ATOM 1314 N N . VAL A 1 165 ? 21.971 -1.310 -42.756 1.00 58.50 165 VAL A N 1
ATOM 1315 C CA . VAL A 1 165 ? 21.454 -0.367 -43.768 1.00 58.50 165 VAL A CA 1
ATOM 1316 C C . VAL A 1 165 ? 22.537 0.609 -44.250 1.00 58.50 165 VAL A C 1
ATOM 1318 O O . VAL A 1 165 ? 22.616 0.887 -45.445 1.00 58.50 165 VAL A O 1
ATOM 1321 N N . PHE A 1 166 ? 23.427 1.074 -43.366 1.00 56.66 166 PHE A N 1
ATOM 1322 C CA . PHE A 1 166 ? 24.531 1.960 -43.762 1.00 56.66 166 PHE A CA 1
ATOM 1323 C C . PHE A 1 166 ? 25.617 1.270 -44.604 1.00 56.66 166 PHE A C 1
ATOM 1325 O O . PHE A 1 166 ? 26.244 1.928 -45.428 1.00 56.66 166 PHE A O 1
ATOM 1332 N N . LEU A 1 167 ? 25.825 -0.040 -44.449 1.00 53.59 167 LEU A N 1
ATOM 1333 C CA . LEU A 1 167 ? 26.801 -0.796 -45.248 1.00 53.59 167 LEU A CA 1
ATOM 1334 C C . LEU A 1 167 ? 26.310 -1.123 -46.667 1.00 53.59 167 LEU A C 1
ATOM 1336 O O . LEU A 1 167 ? 27.131 -1.305 -47.560 1.00 53.59 167 LEU A O 1
ATOM 1340 N N . VAL A 1 168 ? 24.994 -1.172 -46.892 1.00 56.66 168 VAL A N 1
ATOM 1341 C CA . VAL A 1 168 ? 24.410 -1.468 -48.215 1.00 56.66 168 VAL A CA 1
ATOM 1342 C C . VAL A 1 168 ? 24.176 -0.195 -49.044 1.00 56.66 168 VAL A C 1
ATOM 1344 O O . VAL A 1 168 ? 24.107 -0.269 -50.264 1.00 56.66 168 VAL A O 1
ATOM 1347 N N . GLY A 1 169 ? 24.107 0.986 -48.419 1.00 50.12 169 GLY A N 1
ATOM 1348 C CA . GLY A 1 169 ? 23.888 2.267 -49.109 1.00 50.12 169 GLY A CA 1
ATOM 1349 C C . GLY A 1 169 ? 25.139 2.977 -49.650 1.00 50.12 169 GLY A C 1
ATOM 1350 O O . GLY A 1 169 ? 25.010 4.083 -50.167 1.00 50.12 169 GLY A O 1
ATOM 1351 N N . VAL A 1 170 ? 26.337 2.396 -49.500 1.00 52.16 170 VAL A N 1
ATOM 1352 C CA . VAL A 1 170 ? 27.630 3.008 -49.897 1.00 52.16 170 VAL A CA 1
ATOM 1353 C C . VAL A 1 170 ? 28.373 2.172 -50.962 1.00 52.16 170 VAL A C 1
ATOM 1355 O O . VAL A 1 170 ? 29.545 2.413 -51.236 1.00 52.16 170 VAL A O 1
ATOM 1358 N N . LEU A 1 171 ? 27.701 1.201 -51.590 1.00 46.72 171 LEU A N 1
ATOM 1359 C CA . LEU A 1 171 ? 28.232 0.406 -52.708 1.00 46.72 171 LEU A CA 1
ATOM 1360 C C . LEU A 1 171 ? 27.578 0.791 -54.037 1.00 46.72 171 LEU A C 1
ATOM 1362 O O . LEU A 1 171 ? 26.332 0.896 -54.065 1.00 46.72 171 LEU A O 1
#

Sequence (171 aa):
MAAYWYLPGPRLRYCDGPPSSGVDCEPCPANAVCQGYTMKCNPLFKRDGDVCVRDDHLYMVSHHMAASLADHLADRRGDHECYKTRYQLDAAEAKRYLRERCWEARRLGKADFETAFNLMLSESLPNEYGSQVVYTTGGTLWSLKSSKRLSCRITEAVEMWWKAVFLVGVL

Mean predicted aligned error: 13.64 Å

Foldseek 3Di:
DDDPPPPPPPLAFEDQDDDDPPDRHDHAAPQWHHDPRDIDGHQQFDDDPRHTHGDVLLVVLLQLLLVQLLVQLLVLVLCCVLPVDDSKAWPVRSLVCCCVPPPSLVPDDPVSNVSSPVCNVPPRNPPVQPVFFDQDPPRTITHGNDHPPNPPPDVVVVVVVVVVVVVVVPD

Secondary structure (DSSP, 8-state):
-------PPP---B-SSS--TT---BPPPTTEEEETBEEEEPTTEEEETTEEEE-HHHHHHHHHHHHHHHHHHHHHHHHHHHH----PEEHHHHHHHHHHH-HHHHHS-HHHHHHHHHHHHHT-S-HHHHTT----TTS-EE--S-------TTHHHHHHHHHHHHHHTT-

pLDDT: mean 72.86, std 16.64, range [36.34, 93.25]

Solvent-accessible surface area (backbone atoms only — not comparable to full-atom values): 9986 Å² total; per-residue (Å²): 136,85,81,84,76,80,71,80,68,84,82,79,33,21,29,74,53,82,77,59,95,88,57,94,46,44,73,57,43,68,62,43,48,36,53,92,42,37,74,43,48,34,91,69,30,38,77,54,91,84,39,40,41,76,33,64,63,52,53,52,43,12,38,53,49,29,52,55,51,50,54,50,34,39,50,34,41,33,46,21,73,72,67,71,48,88,38,68,37,37,59,66,55,48,51,50,48,37,50,74,71,34,70,66,52,50,73,42,53,76,66,56,36,54,52,21,51,53,44,18,72,76,72,32,51,52,78,93,45,50,84,19,55,49,74,48,96,84,76,46,44,43,36,64,69,73,69,86,62,83,64,75,78,52,66,64,61,52,56,54,51,52,58,53,53,61,65,63,74,76,113

Radius of gyration: 25.91 Å; Cα contacts (8 Å, |Δi|>4): 204; chains: 1; bounding box: 76×25×91 Å